Protein AF-M7N6U9-F1 (afdb_monomer_lite)

InterPro domains:
  IPR036249 Thioredoxin-like superfamily [SSF52833] (1-100)

Structure (mmCIF, N/CA/C/O backbone):
data_AF-M7N6U9-F1
#
_entry.id   AF-M7N6U9-F1
#
loop_
_atom_site.group_PDB
_atom_site.id
_atom_site.type_symbol
_atom_site.label_atom_id
_atom_site.label_alt_id
_atom_site.label_comp_id
_atom_site.label_asym_id
_atom_site.label_entity_id
_atom_site.label_seq_id
_atom_site.pdbx_PDB_ins_code
_atom_site.Cartn_x
_atom_site.Cartn_y
_atom_site.Cartn_z
_atom_site.occupancy
_atom_site.B_iso_or_equiv
_atom_site.auth_seq_id
_atom_site.auth_comp_id
_atom_site.auth_asym_id
_atom_site.auth_atom_id
_atom_site.pdbx_PDB_model_num
ATOM 1 N N . MET A 1 1 ? 5.966 9.665 1.358 1.00 82.88 1 MET A N 1
ATOM 2 C CA . MET A 1 1 ? 4.493 9.389 1.359 1.00 82.88 1 MET A CA 1
ATOM 3 C C . MET A 1 1 ? 3.772 9.881 2.640 1.00 82.88 1 MET A C 1
ATOM 5 O O . MET A 1 1 ? 3.538 9.085 3.547 1.00 82.88 1 MET A O 1
ATOM 9 N N . PRO A 1 2 ? 3.390 11.168 2.763 1.00 90.75 2 PRO A N 1
ATOM 10 C CA . PRO A 1 2 ? 2.884 11.725 4.032 1.00 90.75 2 PRO A CA 1
ATOM 11 C C . PRO A 1 2 ? 1.493 11.239 4.479 1.00 90.75 2 PRO A C 1
ATOM 13 O O . PRO A 1 2 ? 1.304 10.948 5.657 1.00 90.75 2 PRO A O 1
ATOM 16 N N . ALA A 1 3 ? 0.516 11.152 3.569 1.00 94.75 3 ALA A N 1
ATOM 17 C CA . ALA A 1 3 ? -0.857 10.774 3.926 1.00 94.75 3 ALA A CA 1
ATOM 18 C C . ALA A 1 3 ? -0.951 9.324 4.427 1.00 94.75 3 ALA A C 1
ATOM 20 O O . ALA A 1 3 ? -1.626 9.056 5.416 1.00 94.75 3 ALA A O 1
ATOM 21 N N . SER A 1 4 ? -0.211 8.409 3.793 1.00 93.69 4 SER A N 1
ATOM 22 C CA . SER A 1 4 ? -0.159 7.002 4.206 1.00 93.69 4 SER A CA 1
ATOM 23 C C . SER A 1 4 ? 0.463 6.826 5.593 1.00 93.69 4 SER A C 1
ATOM 25 O O . SER A 1 4 ? -0.088 6.113 6.423 1.00 93.69 4 SER A O 1
ATOM 27 N N . LYS A 1 5 ? 1.558 7.547 5.886 1.00 92.38 5 LYS A N 1
ATOM 28 C CA . LYS A 1 5 ? 2.180 7.551 7.222 1.00 92.38 5 LYS A CA 1
ATOM 29 C C . LYS A 1 5 ? 1.210 8.047 8.297 1.00 92.38 5 LYS A C 1
ATOM 31 O O . LYS A 1 5 ? 1.113 7.436 9.354 1.00 92.38 5 LYS A O 1
ATOM 36 N N . ARG A 1 6 ? 0.450 9.111 8.010 1.00 95.00 6 ARG A N 1
ATOM 37 C CA . ARG A 1 6 ? -0.590 9.618 8.922 1.00 95.00 6 ARG A CA 1
ATOM 38 C C . ARG A 1 6 ? -1.694 8.591 9.169 1.00 95.00 6 ARG A C 1
ATOM 40 O O . ARG A 1 6 ? -2.091 8.406 10.311 1.00 95.00 6 ARG A O 1
ATOM 47 N N . LEU A 1 7 ? -2.164 7.913 8.121 1.00 96.12 7 LEU A N 1
ATOM 48 C CA . LEU A 1 7 ?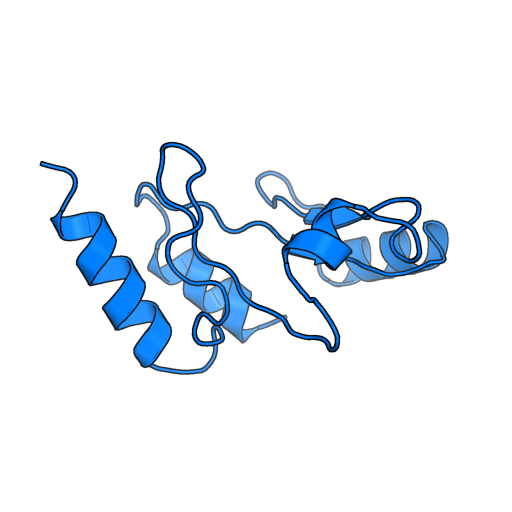 -3.184 6.872 8.259 1.00 96.12 7 LEU A CA 1
ATOM 49 C C . LEU A 1 7 ? -2.671 5.684 9.089 1.00 96.12 7 LEU A C 1
ATOM 51 O O . LEU A 1 7 ? -3.368 5.223 9.983 1.00 96.12 7 LEU A O 1
ATOM 55 N N . GLN A 1 8 ? -1.435 5.240 8.854 1.00 94.75 8 GLN A N 1
ATOM 56 C CA . GLN A 1 8 ? -0.808 4.180 9.647 1.00 94.75 8 GLN A CA 1
ATOM 57 C C . GLN A 1 8 ? -0.697 4.556 11.131 1.00 94.75 8 GLN A C 1
ATOM 59 O O . GLN A 1 8 ? -0.980 3.733 11.993 1.00 94.75 8 GLN A O 1
ATOM 64 N N . GLN A 1 9 ? -0.319 5.801 11.432 1.00 94.00 9 GLN A N 1
ATOM 65 C CA . GLN A 1 9 ? -0.253 6.303 12.807 1.00 94.00 9 GLN A CA 1
ATOM 66 C C . GLN A 1 9 ? -1.635 6.361 13.471 1.00 94.00 9 GLN A C 1
ATOM 68 O O . GLN A 1 9 ? -1.770 5.958 14.621 1.00 94.00 9 GLN A O 1
ATOM 73 N N . GLU A 1 10 ? -2.660 6.823 12.747 1.00 96.06 10 GLU A N 1
ATOM 74 C CA . GLU A 1 10 ? -4.048 6.906 13.235 1.00 96.06 10 GLU A CA 1
ATOM 75 C C . GLU A 1 10 ? -4.613 5.532 13.629 1.00 96.06 10 GLU A C 1
ATOM 77 O O . GLU A 1 10 ? -5.381 5.428 14.583 1.00 96.06 10 GLU A O 1
ATOM 82 N N . PHE A 1 11 ? -4.204 4.477 12.923 1.00 95.75 11 PHE A N 1
ATOM 83 C CA . PHE A 1 11 ? -4.623 3.100 13.184 1.00 95.75 11 PHE A CA 1
ATOM 84 C C . PHE A 1 11 ? -3.566 2.262 13.925 1.00 95.75 11 PHE A C 1
ATOM 86 O O . PHE A 1 11 ? -3.679 1.039 14.001 1.00 95.75 11 PHE A O 1
ATOM 93 N N . SER A 1 12 ? -2.546 2.901 14.501 1.00 94.12 12 SER A N 1
ATOM 94 C CA . SER A 1 12 ? -1.526 2.207 15.287 1.00 94.12 12 SER A CA 1
ATOM 95 C C . SER A 1 12 ? -2.155 1.488 16.485 1.00 94.12 12 SER A C 1
ATOM 97 O O . SER A 1 12 ? -2.977 2.059 17.200 1.00 94.12 12 SER A O 1
ATOM 99 N N . GLY A 1 13 ? -1.772 0.228 16.703 1.00 93.44 13 GLY A N 1
ATOM 100 C CA . GLY A 1 13 ? -2.314 -0.621 17.770 1.00 93.44 13 GLY A CA 1
ATOM 101 C C . GLY A 1 13 ? -3.668 -1.269 17.462 1.00 93.44 13 GLY A C 1
ATOM 102 O O . GLY A 1 13 ? -4.138 -2.073 18.260 1.00 93.44 13 GLY A O 1
ATOM 103 N N . GLN A 1 14 ? -4.284 -0.965 16.317 1.00 95.31 14 GLN A N 1
ATOM 104 C CA . GLN A 1 14 ? -5.462 -1.683 15.824 1.00 95.31 14 GLN A CA 1
ATOM 105 C C . GLN A 1 14 ? -5.020 -2.879 14.960 1.00 95.31 14 GLN A C 1
ATOM 107 O O . GLN A 1 14 ? -3.914 -2.847 14.410 1.00 95.31 14 GLN A O 1
ATOM 112 N N . PRO A 1 15 ? -5.846 -3.934 14.808 1.00 94.62 15 PRO A N 1
ATOM 113 C CA . PRO A 1 15 ? -5.503 -5.123 14.023 1.00 94.62 15 PRO A CA 1
ATOM 114 C C . PRO A 1 15 ? -5.604 -4.856 12.508 1.00 94.62 15 PRO A C 1
ATOM 116 O O . PRO A 1 15 ? -6.356 -5.496 11.782 1.00 94.62 15 PRO A O 1
ATOM 119 N N . VAL A 1 16 ? -4.837 -3.883 12.016 1.00 95.12 16 VAL A N 1
ATOM 120 C CA . VAL A 1 16 ? -4.730 -3.517 10.602 1.00 95.12 16 VAL A CA 1
ATOM 121 C C . VAL A 1 16 ? -3.264 -3.345 10.221 1.00 95.12 16 VAL A C 1
ATOM 123 O O . VAL A 1 16 ? -2.482 -2.709 10.924 1.00 95.12 16 VAL A O 1
ATOM 126 N N . SER A 1 17 ? -2.887 -3.916 9.080 1.00 95.19 17 SER A N 1
ATOM 127 C CA . SER A 1 17 ? -1.541 -3.804 8.516 1.00 95.19 17 SER A CA 1
ATOM 128 C C . SER A 1 17 ? -1.564 -3.004 7.220 1.00 95.19 17 SER A C 1
ATOM 130 O O . SER A 1 17 ? -2.466 -3.153 6.400 1.00 95.19 17 SER A O 1
ATOM 132 N N . PHE A 1 18 ? -0.541 -2.177 7.016 1.00 96.25 18 PHE A N 1
ATOM 133 C CA . PHE A 1 18 ? -0.362 -1.393 5.796 1.00 96.25 18 PHE A CA 1
ATOM 134 C C . PHE A 1 18 ? 0.802 -1.970 4.999 1.00 96.25 18 PHE A C 1
ATOM 136 O O . PHE A 1 18 ? 1.949 -1.874 5.434 1.00 96.25 18 PHE A O 1
ATOM 143 N N . LEU A 1 19 ? 0.499 -2.560 3.842 1.00 95.56 19 LEU A N 1
ATOM 144 C CA . LEU A 1 19 ? 1.482 -3.134 2.929 1.00 95.56 19 LEU A CA 1
ATOM 145 C C . LEU A 1 19 ? 1.657 -2.240 1.699 1.00 95.56 19 LEU A C 1
ATOM 147 O O . LEU A 1 19 ? 0.686 -1.795 1.090 1.00 95.56 19 LEU A O 1
ATOM 151 N N . TYR A 1 20 ? 2.909 -2.015 1.315 1.00 95.94 20 TYR A N 1
ATOM 152 C CA . TYR A 1 20 ? 3.299 -1.260 0.134 1.00 95.94 20 TYR A CA 1
ATOM 153 C C . TYR A 1 20 ? 3.962 -2.198 -0.865 1.00 95.94 20 TYR A C 1
ATOM 155 O O . TYR A 1 20 ? 4.913 -2.903 -0.528 1.00 95.94 20 TYR A O 1
ATOM 163 N N . LEU A 1 21 ? 3.474 -2.192 -2.101 1.00 95.56 21 LEU A N 1
ATOM 164 C CA . LEU A 1 21 ? 4.012 -3.012 -3.176 1.00 95.56 21 LEU A CA 1
ATOM 165 C C . LEU A 1 21 ? 4.437 -2.104 -4.328 1.00 95.56 21 LEU A C 1
ATOM 167 O O . LEU A 1 21 ? 3.595 -1.499 -4.991 1.00 95.56 21 LEU A O 1
ATOM 171 N N . SER A 1 22 ? 5.745 -1.977 -4.538 1.00 95.44 22 SER A N 1
ATOM 172 C CA . SER A 1 22 ? 6.282 -1.259 -5.690 1.00 95.44 22 SER A CA 1
ATOM 173 C C . SER A 1 22 ? 6.239 -2.134 -6.941 1.00 95.44 22 SER A C 1
ATOM 175 O O . SER A 1 22 ? 6.502 -3.337 -6.882 1.00 95.44 22 SER A O 1
ATOM 177 N N . LEU A 1 23 ? 5.936 -1.493 -8.071 1.00 95.06 23 LEU A N 1
ATOM 178 C CA . LEU A 1 23 ? 5.993 -2.066 -9.415 1.00 95.06 23 LEU A CA 1
ATOM 179 C C . LEU A 1 23 ? 7.210 -1.555 -10.209 1.00 95.06 23 LEU A C 1
ATOM 181 O O . LEU A 1 23 ? 7.243 -1.694 -11.430 1.00 95.06 23 LEU A O 1
ATOM 185 N N . ASP A 1 24 ? 8.180 -0.926 -9.534 1.00 94.50 24 ASP A N 1
ATOM 186 C CA . ASP A 1 24 ? 9.428 -0.470 -10.146 1.00 94.50 24 ASP A CA 1
ATOM 187 C C . ASP A 1 24 ? 10.169 -1.639 -10.816 1.00 94.50 24 ASP A C 1
ATOM 189 O O . ASP A 1 24 ? 10.235 -2.752 -10.301 1.00 94.50 24 ASP A O 1
ATOM 193 N N . GLU A 1 25 ? 10.791 -1.384 -11.963 1.00 92.44 25 GLU A N 1
ATOM 194 C CA . GLU A 1 25 ? 11.554 -2.418 -12.681 1.00 92.44 25 GLU A CA 1
ATOM 195 C C . GLU A 1 25 ? 12.998 -2.515 -12.203 1.00 92.44 25 GLU A C 1
ATOM 197 O O . GLU A 1 25 ? 13.636 -3.563 -12.298 1.00 92.44 25 GLU A O 1
ATOM 202 N N . ASN A 1 26 ? 13.531 -1.407 -11.691 1.00 95.00 26 ASN A N 1
ATOM 203 C CA . ASN A 1 26 ? 14.912 -1.319 -11.259 1.00 95.00 26 ASN A CA 1
ATOM 204 C C . ASN A 1 26 ? 14.996 -1.418 -9.735 1.00 95.00 26 ASN A C 1
ATOM 206 O O . ASN A 1 26 ? 14.753 -0.444 -9.019 1.00 95.00 26 ASN A O 1
ATOM 210 N N . ALA A 1 27 ? 15.399 -2.593 -9.255 1.00 94.94 27 ALA A N 1
ATOM 211 C CA . ALA A 1 27 ? 15.497 -2.881 -7.830 1.00 94.94 27 ALA A CA 1
ATOM 212 C C . ALA A 1 27 ? 16.438 -1.930 -7.075 1.00 94.94 27 ALA A C 1
ATOM 214 O O . ALA A 1 27 ? 16.123 -1.519 -5.962 1.00 94.94 27 ALA A O 1
ATOM 215 N N . GLU A 1 28 ? 17.557 -1.521 -7.676 1.00 96.00 28 GLU A N 1
ATOM 216 C CA . GLU A 1 28 ? 18.525 -0.624 -7.032 1.00 96.00 28 GLU A CA 1
ATOM 217 C C . GLU A 1 28 ? 18.028 0.822 -6.934 1.00 96.00 28 GLU A C 1
ATOM 219 O O . GLU A 1 28 ? 18.332 1.529 -5.968 1.00 96.00 28 GLU A O 1
ATOM 224 N N . GLN A 1 29 ? 17.265 1.288 -7.925 1.00 96.25 29 GLN A N 1
ATOM 225 C CA . GLN A 1 29 ? 16.610 2.596 -7.861 1.00 96.25 29 GLN A CA 1
ATOM 226 C C . GLN A 1 29 ? 15.490 2.586 -6.821 1.00 96.25 29 GLN A C 1
ATOM 228 O O . GLN A 1 29 ? 15.455 3.471 -5.963 1.00 96.25 29 GLN A O 1
ATOM 233 N N . TRP A 1 30 ? 14.649 1.546 -6.832 1.00 96.38 30 TRP A N 1
ATOM 234 C CA . TRP A 1 30 ? 13.619 1.347 -5.815 1.00 96.38 30 TRP A CA 1
ATOM 235 C C . TRP A 1 30 ? 14.222 1.314 -4.411 1.00 96.38 30 TRP A C 1
ATOM 237 O O . TRP A 1 30 ? 13.777 2.053 -3.539 1.00 96.38 30 TRP A O 1
ATOM 247 N N . ARG A 1 31 ? 15.284 0.530 -4.191 1.00 95.44 31 ARG A N 1
ATOM 248 C CA . ARG A 1 31 ? 15.927 0.389 -2.879 1.00 95.44 31 ARG A CA 1
ATOM 249 C C . ARG A 1 31 ? 16.436 1.725 -2.345 1.00 95.44 31 ARG A C 1
ATOM 251 O O . ARG A 1 31 ? 16.210 2.051 -1.181 1.00 95.44 31 ARG A O 1
ATOM 258 N N . ARG A 1 32 ? 17.087 2.526 -3.194 1.00 96.38 32 ARG A N 1
ATOM 259 C CA . ARG A 1 32 ? 17.569 3.869 -2.830 1.00 96.38 32 ARG A CA 1
ATOM 260 C C . ARG A 1 32 ? 16.421 4.821 -2.496 1.00 96.38 32 ARG A C 1
ATOM 262 O O . ARG A 1 32 ? 16.498 5.531 -1.494 1.00 96.38 32 ARG A O 1
ATOM 269 N N . ALA A 1 33 ? 15.355 4.819 -3.295 1.00 94.75 33 ALA A N 1
ATOM 270 C CA . ALA A 1 33 ? 14.168 5.629 -3.031 1.00 94.75 33 ALA A CA 1
ATOM 271 C C . ALA A 1 33 ? 13.457 5.193 -1.738 1.00 94.75 33 ALA A C 1
ATOM 273 O O . ALA A 1 33 ? 13.122 6.032 -0.904 1.00 94.75 33 ALA A O 1
ATOM 274 N N . ALA A 1 34 ? 13.304 3.885 -1.525 1.00 94.12 34 ALA A N 1
ATOM 275 C CA . ALA A 1 34 ? 12.695 3.303 -0.337 1.00 94.12 34 ALA A CA 1
ATOM 276 C C . ALA A 1 34 ? 13.472 3.666 0.936 1.00 94.12 34 ALA A C 1
ATOM 278 O O . ALA A 1 34 ? 12.861 4.065 1.925 1.00 94.12 34 ALA A O 1
ATOM 279 N N . LEU A 1 35 ? 14.809 3.607 0.907 1.00 94.06 35 LEU A N 1
ATOM 280 C CA . LEU A 1 35 ? 15.654 4.073 2.012 1.00 94.06 35 LEU A CA 1
ATOM 281 C C . LEU A 1 35 ? 15.437 5.563 2.302 1.00 94.06 35 LEU A C 1
ATOM 283 O O . LEU A 1 35 ? 15.191 5.932 3.448 1.00 94.06 35 LEU A O 1
ATOM 287 N N . LYS A 1 36 ? 15.458 6.413 1.267 1.00 93.12 36 LYS A N 1
ATOM 288 C CA . LYS A 1 36 ? 15.250 7.864 1.407 1.00 93.12 36 LYS A CA 1
ATOM 289 C C . LYS A 1 36 ? 13.875 8.210 1.990 1.00 93.12 36 LYS A C 1
ATOM 291 O O . LYS A 1 36 ? 13.758 9.139 2.782 1.00 93.12 36 LYS A O 1
ATOM 296 N N . GLU A 1 37 ? 12.842 7.459 1.621 1.00 89.88 37 GLU A N 1
ATOM 297 C CA . GLU A 1 37 ? 11.470 7.655 2.105 1.00 89.88 37 GLU A CA 1
ATOM 298 C C . GLU A 1 37 ? 11.204 6.999 3.475 1.00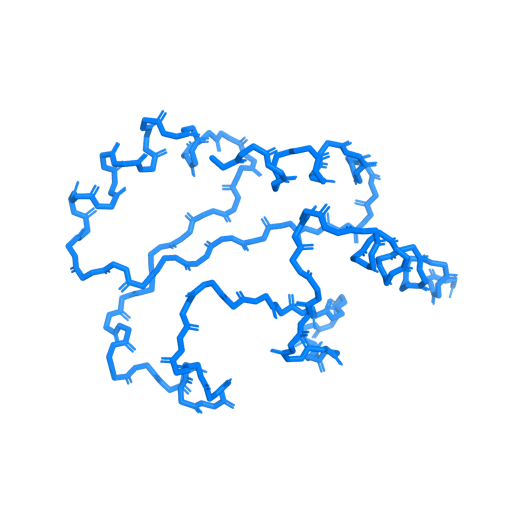 89.88 37 GLU A C 1
ATOM 300 O O . GLU A 1 37 ? 10.116 7.173 4.041 1.00 89.88 37 GLU A O 1
ATOM 305 N N . GLY A 1 38 ? 12.173 6.263 4.032 1.00 90.88 38 GLY A N 1
ATOM 306 C CA . GLY A 1 38 ? 12.026 5.514 5.284 1.00 90.88 38 GLY A CA 1
ATOM 307 C C . GLY A 1 38 ? 11.146 4.265 5.158 1.00 90.88 38 GLY A C 1
ATOM 308 O O . GLY A 1 38 ? 10.613 3.786 6.151 1.00 90.88 38 GLY A O 1
ATOM 309 N N . MET A 1 39 ? 10.979 3.735 3.946 1.00 91.50 39 MET A N 1
ATOM 310 C CA . MET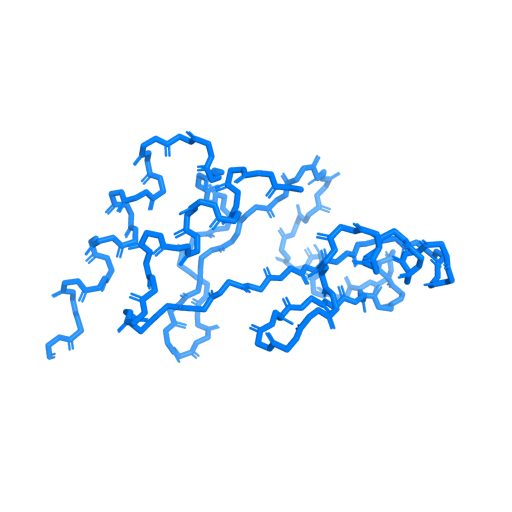 A 1 39 ? 10.168 2.548 3.641 1.00 91.50 39 MET A CA 1
ATOM 311 C C . MET A 1 39 ? 10.904 1.226 3.913 1.00 91.50 39 MET A C 1
ATOM 313 O O . MET A 1 39 ? 10.389 0.156 3.618 1.00 91.50 39 MET A O 1
ATOM 317 N N . GLN A 1 40 ? 12.131 1.291 4.427 1.00 89.69 40 GLN A N 1
ATOM 318 C CA . GLN A 1 40 ? 12.923 0.139 4.876 1.00 89.69 40 GLN A CA 1
ATOM 319 C C . GLN A 1 40 ? 13.161 0.174 6.394 1.00 89.69 40 GLN A C 1
ATOM 321 O O . GLN A 1 40 ? 14.022 -0.539 6.900 1.00 89.69 40 GLN A O 1
ATOM 326 N N . ALA A 1 41 ? 12.442 1.041 7.115 1.00 88.62 41 ALA A N 1
ATOM 327 C CA . ALA A 1 41 ? 12.475 1.064 8.569 1.00 88.62 41 ALA A CA 1
ATOM 328 C C . ALA A 1 41 ? 11.815 -0.197 9.150 1.00 88.62 41 ALA A C 1
ATOM 330 O O . ALA A 1 41 ? 10.938 -0.801 8.529 1.00 88.62 41 ALA A O 1
ATOM 331 N N . GLU A 1 42 ? 12.228 -0.569 10.360 1.00 88.00 42 GLU A N 1
ATOM 332 C CA . GLU A 1 42 ? 11.643 -1.688 11.094 1.00 88.00 42 GLU A CA 1
ATOM 333 C C . GLU A 1 42 ? 10.120 -1.518 11.241 1.00 88.00 42 GLU A C 1
ATOM 335 O O . GLU A 1 42 ? 9.621 -0.421 11.496 1.00 88.00 42 GLU A O 1
ATOM 340 N N . GLY A 1 43 ? 9.372 -2.602 11.019 1.00 87.00 43 GLY A N 1
ATOM 341 C CA . GLY A 1 43 ? 7.906 -2.607 11.068 1.00 87.00 43 GLY A CA 1
ATOM 342 C C . GLY A 1 43 ? 7.196 -2.055 9.822 1.00 87.00 43 GLY A C 1
ATOM 343 O O . GLY A 1 43 ? 5.970 -2.130 9.745 1.00 87.00 43 GLY A O 1
ATOM 344 N N . VAL A 1 44 ? 7.919 -1.536 8.821 1.00 91.62 44 VAL A N 1
ATOM 345 C CA . VAL A 1 44 ? 7.318 -1.116 7.544 1.00 91.62 44 VAL A CA 1
ATOM 346 C C . VAL A 1 44 ? 7.267 -2.289 6.565 1.00 91.62 44 VAL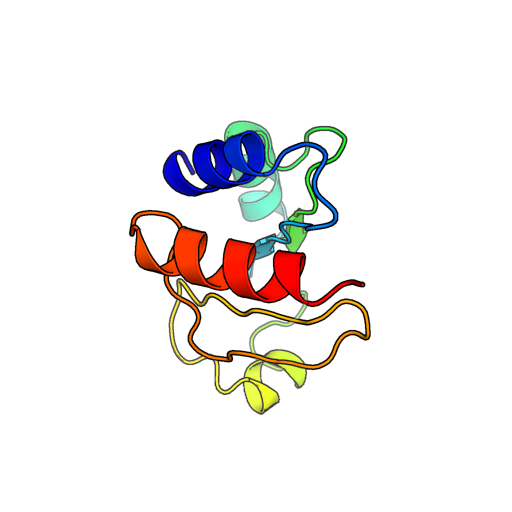 A C 1
ATOM 348 O O . VAL A 1 44 ? 8.292 -2.825 6.152 1.00 91.62 44 VAL A O 1
ATOM 351 N N . LEU A 1 45 ? 6.060 -2.655 6.133 1.00 94.62 45 LEU A N 1
ATOM 352 C CA . LEU A 1 45 ? 5.833 -3.713 5.148 1.00 94.62 45 LEU A CA 1
ATOM 353 C C . LEU A 1 45 ? 5.910 -3.145 3.725 1.00 94.62 45 LEU A C 1
ATOM 355 O O . LEU A 1 45 ? 4.891 -2.796 3.136 1.00 94.62 45 LEU A O 1
ATOM 359 N N . SER A 1 46 ? 7.117 -3.017 3.173 1.00 95.81 46 SER A N 1
ATOM 360 C CA . SER A 1 46 ? 7.339 -2.495 1.818 1.00 95.81 46 SER A CA 1
ATOM 361 C C . SER A 1 46 ? 8.146 -3.463 0.966 1.00 95.81 46 SER A C 1
ATOM 363 O O . SER A 1 46 ? 9.296 -3.769 1.279 1.00 95.81 46 SER A O 1
ATOM 365 N N . PHE A 1 47 ? 7.573 -3.875 -0.161 1.00 95.38 47 PHE A N 1
ATOM 366 C CA . PHE A 1 47 ? 8.126 -4.903 -1.035 1.00 95.38 47 PHE A CA 1
ATOM 367 C C . PHE A 1 47 ? 8.214 -4.425 -2.482 1.00 95.38 47 PHE A C 1
ATOM 369 O O . PHE A 1 47 ? 7.424 -3.593 -2.930 1.00 95.38 47 PHE A O 1
ATOM 376 N N . LEU A 1 48 ? 9.168 -4.984 -3.220 1.00 95.69 48 LEU A N 1
ATOM 377 C CA . LEU A 1 48 ? 9.258 -4.856 -4.668 1.00 95.69 48 LEU A CA 1
ATOM 378 C C . LEU A 1 48 ? 8.632 -6.089 -5.313 1.00 95.69 48 LEU A C 1
ATOM 380 O O . LEU A 1 48 ? 9.067 -7.210 -5.042 1.00 95.69 48 LEU A O 1
ATOM 384 N N . LEU A 1 49 ? 7.642 -5.897 -6.182 1.00 95.06 49 LEU A N 1
ATOM 385 C CA . LEU A 1 49 ? 7.088 -6.994 -6.960 1.00 95.06 49 LEU A CA 1
ATOM 386 C C . LEU A 1 49 ? 8.022 -7.322 -8.125 1.00 95.06 49 LEU A C 1
ATOM 388 O O . LEU A 1 49 ? 8.073 -6.614 -9.131 1.00 95.06 49 LEU A O 1
ATOM 392 N N . LEU A 1 50 ? 8.750 -8.428 -8.000 1.00 92.12 50 LEU A N 1
ATOM 393 C CA . LEU A 1 50 ? 9.602 -8.908 -9.080 1.00 92.12 50 LEU A CA 1
ATOM 394 C C . LEU A 1 50 ? 8.753 -9.333 -10.281 1.00 92.12 50 LEU A C 1
ATOM 396 O O . LEU A 1 50 ? 7.694 -9.938 -10.125 1.00 92.12 50 LEU A O 1
ATOM 400 N N . GLN A 1 51 ? 9.247 -9.032 -11.485 1.00 89.19 51 GLN A N 1
ATOM 401 C CA . GLN A 1 51 ? 8.582 -9.376 -12.748 1.00 89.19 51 GLN A CA 1
ATOM 402 C C . GLN A 1 51 ? 7.141 -8.833 -12.835 1.00 89.19 51 GLN A C 1
ATOM 404 O O . GLN A 1 51 ? 6.254 -9.489 -13.378 1.00 89.19 51 GLN A O 1
ATOM 409 N N . ALA A 1 52 ? 6.902 -7.617 -12.324 1.00 88.81 52 ALA A N 1
ATOM 410 C CA . ALA A 1 52 ? 5.579 -6.989 -12.280 1.00 88.81 52 ALA A CA 1
ATOM 411 C C . ALA A 1 52 ? 4.815 -7.065 -13.620 1.00 88.81 52 ALA A C 1
ATOM 413 O O . ALA A 1 52 ? 3.636 -7.405 -13.630 1.00 88.81 52 ALA A O 1
ATOM 414 N N . ARG A 1 53 ? 5.489 -6.853 -14.762 1.00 84.88 53 ARG A N 1
ATOM 415 C CA . ARG A 1 53 ? 4.869 -6.914 -16.104 1.00 84.88 53 ARG A CA 1
ATOM 416 C C . ARG A 1 53 ? 4.195 -8.251 -16.433 1.00 84.88 53 ARG A C 1
ATOM 418 O O . ARG A 1 53 ? 3.185 -8.259 -17.128 1.00 84.88 53 ARG A O 1
ATOM 425 N N . SER A 1 54 ? 4.749 -9.366 -15.965 1.00 88.81 54 SER A N 1
ATOM 426 C CA . SER A 1 54 ? 4.220 -10.718 -16.194 1.00 88.81 54 SER A CA 1
ATOM 427 C C . SER A 1 54 ? 3.539 -11.299 -14.956 1.00 88.81 54 SER A C 1
ATOM 429 O O . SER A 1 54 ? 3.250 -12.493 -14.912 1.00 88.81 54 SER A O 1
ATOM 431 N N . SER A 1 55 ? 3.285 -10.476 -13.938 1.00 91.62 55 SER A N 1
ATOM 432 C CA . SER A 1 55 ? 2.710 -10.927 -12.680 1.00 91.62 55 SER A CA 1
ATOM 433 C C . SER A 1 55 ? 1.257 -11.371 -12.855 1.00 91.62 55 SER A C 1
ATOM 435 O O . SER A 1 55 ? 0.386 -10.570 -13.200 1.00 91.62 55 SER A O 1
ATOM 437 N N . SER A 1 56 ? 0.980 -12.636 -12.535 1.00 92.00 56 SER A N 1
ATOM 438 C CA . SER A 1 56 ? -0.385 -13.170 -12.468 1.00 92.00 56 SER A CA 1
ATOM 439 C C . SER A 1 56 ? -1.235 -12.450 -11.419 1.00 92.00 56 SER A C 1
ATOM 441 O O . SER A 1 56 ? -2.429 -12.260 -11.632 1.00 92.00 56 SER A O 1
ATOM 443 N N . LEU A 1 57 ? -0.619 -11.978 -10.327 1.00 89.69 57 LEU A N 1
ATOM 444 C CA . LEU A 1 57 ? -1.288 -11.183 -9.298 1.00 89.69 57 LEU A CA 1
ATOM 445 C C . LEU A 1 57 ? -1.848 -9.879 -9.879 1.00 89.69 57 LEU A C 1
ATOM 447 O O . LEU A 1 57 ? -3.017 -9.571 -9.672 1.00 89.69 57 LEU A O 1
ATOM 451 N N . LEU A 1 58 ? -1.038 -9.119 -10.626 1.00 92.69 58 LEU A N 1
ATOM 452 C CA . LEU A 1 58 ? -1.501 -7.853 -11.210 1.00 92.69 58 LEU A CA 1
ATOM 453 C C . LEU A 1 58 ? -2.558 -8.058 -12.294 1.00 92.69 58 LEU A C 1
ATOM 455 O O . LEU A 1 58 ? -3.454 -7.225 -12.419 1.00 92.69 58 LEU A O 1
ATOM 459 N N . GLN A 1 59 ? -2.460 -9.153 -13.052 1.00 91.81 59 GLN A N 1
ATOM 460 C CA . GLN A 1 59 ? -3.463 -9.526 -14.050 1.00 91.81 59 GLN A CA 1
ATOM 461 C C . GLN A 1 59 ? -4.801 -9.863 -13.387 1.00 91.81 59 GLN A C 1
ATOM 463 O O . GLN A 1 59 ? -5.822 -9.313 -13.786 1.00 91.81 59 GLN A O 1
ATOM 468 N N . ALA A 1 60 ? -4.792 -10.695 -12.340 1.00 91.81 60 ALA A N 1
ATOM 469 C CA . ALA A 1 60 ? -5.995 -11.064 -11.592 1.00 91.81 60 ALA A CA 1
ATOM 470 C C . ALA A 1 60 ? -6.653 -9.864 -10.889 1.00 91.81 60 ALA A C 1
ATOM 472 O O . ALA A 1 60 ? -7.870 -9.822 -10.751 1.00 91.81 60 ALA A O 1
ATOM 473 N N . LEU A 1 61 ? -5.853 -8.882 -10.464 1.00 92.31 61 LEU A N 1
ATOM 474 C CA . LEU A 1 61 ? -6.323 -7.639 -9.844 1.00 92.31 61 LEU A CA 1
ATOM 475 C C . LEU A 1 61 ? -6.645 -6.525 -10.858 1.00 92.31 61 LEU A C 1
ATOM 477 O O . LEU A 1 61 ? -6.974 -5.410 -10.453 1.00 92.31 61 LEU A O 1
ATOM 481 N N . GLU A 1 62 ? -6.488 -6.791 -12.159 1.00 91.62 62 GLU A N 1
ATOM 482 C CA . GLU A 1 62 ? -6.662 -5.829 -13.253 1.00 91.62 62 GLU A CA 1
ATOM 483 C C . GLU A 1 62 ? -5.982 -4.465 -13.006 1.00 91.62 62 GLU A C 1
ATOM 485 O O . GLU A 1 62 ? -6.527 -3.386 -13.277 1.00 91.62 62 GLU A O 1
ATOM 490 N N . VAL A 1 63 ? -4.757 -4.481 -12.472 1.00 90.19 63 VAL A N 1
ATOM 491 C CA . VAL A 1 63 ? -4.028 -3.247 -12.151 1.00 90.19 63 VAL A CA 1
ATOM 492 C C . VAL A 1 63 ? -3.488 -2.609 -13.431 1.00 90.19 63 VAL A C 1
ATOM 494 O O . VAL A 1 63 ? -2.430 -2.978 -13.931 1.00 90.19 63 VAL A O 1
ATOM 497 N N . ARG A 1 64 ? -4.219 -1.619 -13.958 1.00 86.94 64 ARG A N 1
ATOM 498 C CA . ARG A 1 64 ? -3.843 -0.865 -15.173 1.00 86.94 64 ARG A CA 1
ATOM 499 C C . ARG A 1 64 ? -3.101 0.445 -14.896 1.00 86.94 64 ARG A C 1
ATOM 501 O O . ARG A 1 64 ? -2.447 0.975 -15.787 1.00 86.94 64 ARG A O 1
ATOM 508 N N . SER A 1 65 ? -3.216 0.985 -13.684 1.00 90.12 65 SER A N 1
ATOM 509 C CA . SER A 1 65 ? -2.624 2.269 -13.299 1.00 90.12 65 SER A CA 1
ATOM 510 C C . SER A 1 65 ? -2.311 2.319 -11.806 1.00 90.12 65 SER A C 1
ATOM 512 O O . SER A 1 65 ? -2.972 1.656 -11.004 1.00 90.12 65 SER A O 1
ATOM 514 N N . ILE A 1 66 ? -1.339 3.154 -11.441 1.00 91.62 66 ILE A N 1
ATOM 515 C CA . ILE A 1 66 ? -0.964 3.454 -10.054 1.00 91.62 66 ILE A CA 1
ATOM 516 C C . ILE A 1 66 ? -1.277 4.923 -9.707 1.00 91.62 66 ILE A C 1
ATOM 518 O O . ILE A 1 66 ? -1.258 5.762 -10.610 1.00 91.62 66 ILE A O 1
ATOM 522 N N . PRO A 1 67 ? -1.536 5.253 -8.425 1.00 94.19 67 PRO A N 1
ATOM 523 C CA . PRO A 1 67 ? -1.637 4.336 -7.285 1.00 94.19 67 PRO A CA 1
ATOM 524 C C . PRO A 1 67 ? -2.919 3.485 -7.314 1.00 94.19 67 PRO A C 1
ATOM 526 O O . PRO A 1 67 ? -3.973 3.929 -7.766 1.00 94.19 67 PRO A O 1
ATOM 529 N N . ARG A 1 68 ? -2.823 2.254 -6.800 1.00 95.62 68 ARG A N 1
ATOM 530 C CA . ARG A 1 68 ? -3.948 1.331 -6.589 1.00 95.62 68 ARG A CA 1
ATOM 531 C C . ARG A 1 68 ? -3.979 0.937 -5.116 1.00 95.62 68 ARG A C 1
ATOM 533 O O . ARG A 1 68 ? -2.953 0.537 -4.575 1.00 95.62 68 ARG A O 1
ATOM 540 N N . TYR A 1 69 ? -5.149 1.037 -4.495 1.00 96.69 69 TYR A N 1
ATOM 541 C CA . TYR A 1 69 ? -5.373 0.630 -3.111 1.00 96.69 69 TYR A CA 1
ATOM 542 C C . TYR A 1 69 ? -6.339 -0.545 -3.080 1.00 96.69 69 TYR A C 1
ATOM 544 O O . TYR A 1 69 ? -7.317 -0.571 -3.827 1.00 96.69 69 TYR A O 1
ATOM 552 N N . LEU A 1 70 ? -6.030 -1.507 -2.221 1.00 96.75 70 LEU A N 1
ATOM 553 C CA . LEU A 1 70 ? -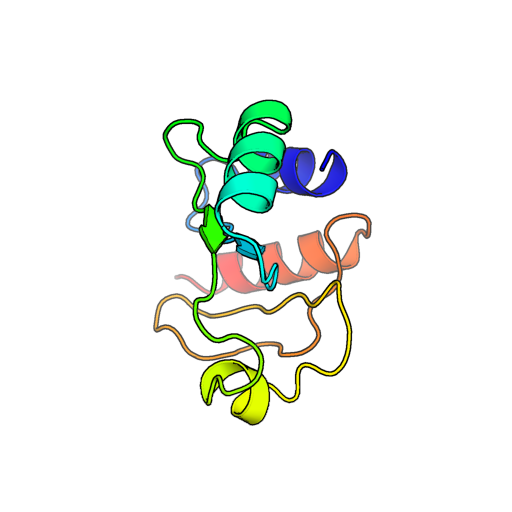6.773 -2.744 -2.040 1.00 96.75 70 LEU A CA 1
ATOM 554 C C . LEU A 1 70 ? -7.035 -2.908 -0.549 1.00 96.75 70 LEU A C 1
ATOM 556 O O . LEU A 1 70 ? -6.176 -2.560 0.264 1.00 96.75 70 LEU A O 1
ATOM 560 N N . LEU A 1 71 ? -8.188 -3.463 -0.203 1.00 97.12 71 LEU A N 1
ATOM 561 C CA . LEU A 1 71 ? -8.499 -3.860 1.162 1.00 97.12 71 LEU A CA 1
ATOM 562 C C . LEU A 1 71 ? -8.739 -5.361 1.205 1.00 97.12 71 LEU A C 1
ATOM 564 O O . LEU A 1 71 ? -9.572 -5.882 0.465 1.00 97.12 71 LEU A O 1
ATOM 568 N N . TYR A 1 72 ? -8.022 -6.028 2.099 1.00 96.44 72 TYR A N 1
ATOM 569 C CA . TYR A 1 72 ? -8.189 -7.442 2.393 1.00 96.44 72 TYR A CA 1
ATOM 570 C C . TYR A 1 72 ? -8.697 -7.607 3.820 1.00 96.44 72 TYR A C 1
ATOM 572 O O . TYR A 1 72 ? -8.404 -6.773 4.679 1.00 96.44 72 TYR A O 1
ATOM 580 N N . ASP A 1 73 ? -9.439 -8.682 4.064 1.00 94.69 73 ASP A N 1
ATOM 581 C CA . ASP A 1 73 ? -9.754 -9.108 5.423 1.00 94.69 73 ASP A CA 1
ATOM 582 C C . ASP A 1 73 ? -8.594 -9.892 6.061 1.00 94.69 73 ASP A C 1
ATOM 584 O O . ASP A 1 73 ? -7.593 -10.226 5.423 1.00 94.69 73 ASP A O 1
ATOM 588 N N . GLU A 1 74 ? -8.752 -10.220 7.339 1.00 91.56 74 GLU A N 1
ATOM 589 C CA . GLU A 1 74 ? -7.810 -11.020 8.135 1.00 91.56 74 GLU A CA 1
ATOM 590 C C . GLU A 1 74 ? -7.538 -12.432 7.583 1.00 91.56 74 GLU A C 1
ATOM 592 O O . GLU A 1 74 ? -6.532 -13.050 7.925 1.00 91.56 74 GLU A O 1
ATOM 597 N N . ARG A 1 75 ? -8.424 -12.951 6.721 1.00 93.19 75 ARG A N 1
ATOM 598 C CA . ARG A 1 75 ? -8.298 -14.264 6.070 1.00 93.19 75 ARG A CA 1
ATOM 599 C C . ARG A 1 75 ? -7.633 -14.157 4.697 1.00 93.19 75 ARG A C 1
ATOM 601 O O . ARG A 1 75 ? -7.508 -15.165 4.004 1.00 93.19 75 ARG A O 1
ATOM 608 N N . GLY A 1 76 ? -7.227 -12.954 4.290 1.00 92.19 76 GLY A N 1
ATOM 609 C CA . GLY A 1 76 ? -6.618 -12.688 2.992 1.00 92.19 76 GLY A CA 1
ATOM 610 C C . GLY A 1 76 ? -7.614 -12.652 1.833 1.00 92.19 76 GLY A C 1
ATOM 611 O O . GLY A 1 76 ? -7.203 -12.773 0.679 1.00 92.19 76 GLY A O 1
ATOM 612 N N . ARG A 1 77 ? -8.917 -12.485 2.094 1.00 94.75 77 ARG A N 1
ATOM 613 C CA . ARG A 1 77 ? -9.928 -12.303 1.041 1.00 94.75 77 ARG A CA 1
ATOM 614 C C . ARG A 1 77 ? -9.991 -10.835 0.637 1.00 94.75 77 ARG A C 1
ATOM 616 O O . ARG A 1 77 ? -10.032 -9.956 1.494 1.00 94.75 77 ARG A O 1
ATOM 623 N N . LEU A 1 78 ? -10.012 -10.571 -0.668 1.00 95.25 78 LEU A N 1
ATOM 624 C CA . LEU A 1 78 ? -10.154 -9.218 -1.205 1.00 95.25 78 LEU A CA 1
ATOM 625 C C . LEU A 1 78 ? -11.573 -8.703 -0.930 1.00 95.25 78 LEU A C 1
ATOM 627 O O . LEU A 1 78 ? -12.539 -9.261 -1.446 1.00 95.25 78 LEU A O 1
ATOM 631 N N . LEU A 1 79 ? -11.686 -7.650 -0.122 1.00 95.19 79 LEU A N 1
ATOM 632 C CA . LEU A 1 79 ? -12.954 -6.991 0.197 1.00 95.19 79 LEU A CA 1
ATOM 633 C C . LEU A 1 79 ? -13.264 -5.854 -0.776 1.00 95.19 79 LEU A C 1
ATOM 635 O O . LEU A 1 79 ? -14.402 -5.704 -1.204 1.00 95.19 79 LEU A O 1
ATOM 639 N N . GLU A 1 80 ? -12.252 -5.053 -1.115 1.00 95.50 80 GLU A N 1
ATOM 640 C CA . GLU A 1 80 ? -12.403 -3.898 -1.999 1.00 95.50 80 GLU A CA 1
ATOM 641 C C . GLU A 1 80 ? -11.178 -3.771 -2.915 1.00 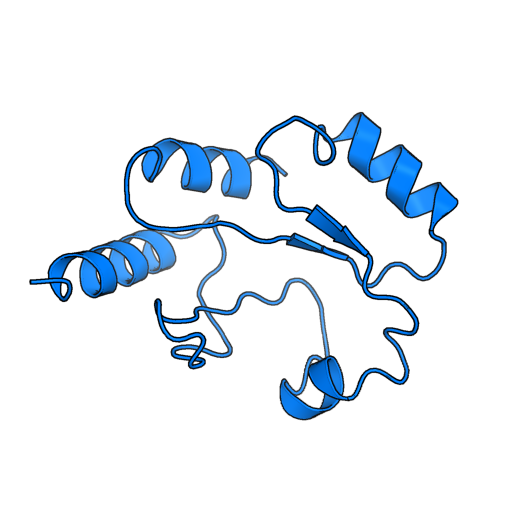95.50 80 GLU A C 1
ATOM 643 O O . GLU A 1 80 ? -10.056 -3.530 -2.458 1.00 95.50 80 GLU A O 1
ATOM 648 N N . ALA A 1 81 ? -11.400 -3.947 -4.220 1.00 94.06 81 ALA A N 1
ATOM 649 C CA . ALA A 1 81 ? -10.376 -3.877 -5.264 1.00 94.06 81 ALA A CA 1
ATOM 650 C C . ALA A 1 81 ? -10.030 -2.430 -5.670 1.00 94.06 81 ALA A C 1
ATOM 652 O O . ALA A 1 81 ? -9.008 -2.178 -6.312 1.00 94.06 81 ALA A O 1
ATOM 653 N N . HIS A 1 82 ? -10.873 -1.466 -5.299 1.00 94.56 82 HIS A N 1
ATOM 654 C CA . HIS A 1 82 ? -10.719 -0.044 -5.582 1.00 94.56 82 HIS A CA 1
ATOM 655 C C . HIS A 1 82 ? -10.886 0.785 -4.308 1.00 94.56 82 HIS A C 1
ATOM 657 O O . HIS A 1 82 ? -11.683 1.722 -4.247 1.00 94.56 82 HIS A O 1
ATOM 663 N N . ALA A 1 83 ? -10.106 0.447 -3.279 1.00 96.69 83 ALA A N 1
ATOM 664 C CA . ALA A 1 83 ? -10.240 1.093 -1.983 1.00 96.69 83 ALA A CA 1
ATOM 665 C C . ALA A 1 83 ? -9.909 2.597 -2.073 1.00 96.69 83 ALA A C 1
ATOM 667 O O . ALA A 1 83 ? -9.075 3.010 -2.890 1.00 96.69 83 ALA A O 1
ATOM 668 N N . PRO A 1 84 ? -10.526 3.445 -1.231 1.00 97.00 84 PRO A N 1
ATOM 669 C CA . PRO A 1 84 ? -10.185 4.857 -1.193 1.00 97.00 84 PRO A CA 1
ATOM 670 C C . PRO A 1 84 ? -8.727 5.073 -0.770 1.00 97.00 84 PRO A C 1
ATOM 672 O O . PRO A 1 84 ? -8.209 4.391 0.114 1.00 97.00 84 PRO A O 1
ATOM 675 N N . GLY A 1 85 ? -8.070 6.063 -1.371 1.00 96.25 85 GLY A N 1
ATOM 676 C CA . GLY A 1 85 ? -6.702 6.428 -1.006 1.00 96.25 85 GLY A CA 1
ATOM 677 C C . GLY A 1 85 ? -6.583 7.039 0.401 1.00 96.25 85 GLY A C 1
ATOM 678 O O . GLY A 1 85 ? -7.575 7.493 0.981 1.00 96.25 85 GLY A O 1
ATOM 679 N N . PRO A 1 86 ? -5.353 7.128 0.944 1.00 96.00 86 PRO A N 1
ATOM 680 C CA . PRO A 1 86 ? -5.090 7.546 2.324 1.00 96.00 86 PRO A CA 1
ATOM 681 C C . PRO A 1 86 ? -5.424 9.019 2.620 1.00 96.00 86 PRO A C 1
ATOM 683 O O . PRO A 1 86 ? -5.516 9.423 3.784 1.00 96.00 86 PRO A O 1
ATOM 686 N N . GLU A 1 87 ? -5.583 9.834 1.577 1.00 94.56 87 GLU A N 1
ATOM 687 C CA . GLU A 1 87 ? -5.837 11.274 1.676 1.00 94.56 87 GLU A CA 1
ATOM 688 C C . GLU A 1 87 ? -7.271 11.598 2.105 1.00 94.56 87 GLU A C 1
ATOM 690 O O . GLU A 1 87 ? -7.491 12.576 2.816 1.00 94.56 87 GLU A O 1
ATOM 695 N N . GLY A 1 88 ? -8.240 10.772 1.703 1.00 92.69 88 GLY A N 1
ATOM 696 C CA . GLY A 1 88 ? -9.658 11.046 1.912 1.00 92.69 88 GLY A CA 1
ATOM 697 C C . GLY A 1 88 ? -10.201 10.558 3.262 1.00 92.69 88 GLY A C 1
ATOM 698 O O . GLY A 1 88 ? -9.605 9.705 3.923 1.00 92.69 88 GLY A O 1
ATOM 699 N N . PRO A 1 89 ? -11.383 11.038 3.683 1.00 95.38 89 PRO A N 1
ATOM 700 C CA . PRO A 1 89 ? -12.069 10.524 4.871 1.00 95.38 89 PRO A CA 1
ATOM 701 C C . PRO A 1 89 ? -12.678 9.125 4.656 1.00 95.38 89 PRO A C 1
ATOM 703 O O . PRO A 1 89 ? -12.897 8.391 5.620 1.00 95.38 89 PRO A O 1
ATOM 706 N N . ALA A 1 90 ? -12.927 8.731 3.402 1.00 97.38 90 ALA A N 1
ATOM 707 C CA . ALA A 1 90 ? -13.603 7.479 3.064 1.00 97.38 90 ALA A CA 1
ATOM 708 C C . ALA A 1 90 ? -12.846 6.235 3.562 1.00 97.38 90 ALA A C 1
ATOM 710 O O . ALA A 1 90 ? -13.462 5.341 4.134 1.00 97.38 90 ALA A O 1
ATOM 711 N N . ILE A 1 91 ? -11.512 6.208 3.447 1.00 97.12 91 ILE A N 1
ATOM 712 C CA . ILE A 1 91 ? -10.705 5.073 3.925 1.00 97.12 91 ILE A CA 1
ATOM 713 C C . ILE A 1 91 ? -10.815 4.877 5.441 1.00 97.12 91 ILE A C 1
ATOM 715 O O . ILE A 1 91 ? -10.865 3.750 5.916 1.00 97.12 91 ILE A O 1
ATOM 719 N N . ARG A 1 92 ? -10.921 5.963 6.216 1.00 96.62 92 ARG A N 1
ATOM 720 C CA . ARG A 1 92 ? -11.051 5.895 7.681 1.00 96.62 92 ARG A CA 1
ATOM 721 C C . ARG A 1 92 ? -12.374 5.270 8.083 1.00 96.62 92 ARG A C 1
ATOM 723 O O . ARG A 1 92 ? -12.415 4.454 8.997 1.00 96.62 92 ARG A O 1
ATOM 730 N N . SER A 1 93 ? -13.439 5.659 7.387 1.00 96.25 93 SER A N 1
ATOM 731 C CA . SER A 1 93 ? -14.777 5.111 7.607 1.00 96.25 93 SER A CA 1
ATOM 732 C C . SER A 1 93 ? -14.807 3.624 7.258 1.00 96.25 93 SER A C 1
ATOM 734 O O . SER A 1 93 ? -15.263 2.822 8.065 1.00 96.25 93 SER A O 1
ATOM 736 N N . LEU A 1 94 ? -14.221 3.258 6.113 1.00 96.00 94 LEU A N 1
ATOM 737 C CA . LEU A 1 94 ? -14.122 1.872 5.665 1.00 96.00 94 LEU A CA 1
ATOM 738 C C . LEU A 1 94 ? -13.344 0.994 6.658 1.00 96.00 94 LEU A C 1
ATOM 740 O O . LEU A 1 94 ? -13.837 -0.057 7.054 1.00 96.00 94 LEU A O 1
ATOM 744 N N . LEU A 1 95 ? -12.162 1.432 7.107 1.00 96.06 95 LEU A N 1
ATOM 745 C CA . LEU A 1 95 ? -11.357 0.679 8.075 1.00 96.06 95 LEU A CA 1
ATOM 746 C C . LEU A 1 95 ? -12.073 0.526 9.422 1.00 96.06 95 LEU A C 1
ATOM 748 O O . LEU A 1 95 ? -12.123 -0.576 9.958 1.00 96.06 95 LEU A O 1
ATOM 752 N N . ARG A 1 96 ? -12.679 1.596 9.955 1.00 95.38 96 ARG A N 1
ATOM 753 C CA . ARG A 1 96 ? -13.439 1.525 11.218 1.00 95.38 96 ARG A CA 1
ATOM 754 C C . ARG A 1 96 ? -14.620 0.563 11.127 1.00 95.38 96 ARG A C 1
ATOM 756 O O . ARG A 1 96 ? -14.843 -0.185 12.069 1.00 95.38 96 ARG A O 1
ATOM 763 N N . GLN A 1 97 ? -15.333 0.555 10.001 1.00 94.25 97 GLN A N 1
ATOM 764 C CA . GLN A 1 97 ? -16.438 -0.374 9.776 1.00 94.25 97 GLN A CA 1
ATOM 765 C C . GLN A 1 97 ? -15.969 -1.834 9.809 1.00 94.25 97 GLN A C 1
ATOM 767 O O . GLN A 1 97 ? -16.627 -2.662 10.428 1.00 94.25 97 GLN A O 1
ATOM 772 N N . GLN A 1 98 ? -14.835 -2.154 9.174 1.00 93.62 98 GLN A N 1
ATOM 773 C CA . GLN A 1 98 ? -14.304 -3.522 9.198 1.00 93.62 98 GLN A CA 1
ATOM 774 C C . GLN A 1 98 ? -13.831 -3.931 10.595 1.00 93.62 98 GLN A C 1
ATOM 776 O O . GLN A 1 98 ? -14.084 -5.050 11.023 1.00 93.62 98 GLN A O 1
ATOM 781 N N . LEU A 1 99 ? -13.195 -3.016 11.329 1.00 91.56 99 LEU A N 1
ATOM 782 C CA . LEU A 1 99 ? -12.665 -3.293 12.666 1.00 91.56 99 LEU A CA 1
ATOM 783 C C . LEU A 1 99 ? -13.755 -3.473 13.730 1.00 91.56 99 LEU A C 1
ATOM 785 O O . LEU A 1 99 ? -13.544 -4.203 14.690 1.00 91.56 99 LEU A O 1
ATOM 789 N N . GLN A 1 100 ? -14.919 -2.843 13.561 1.00 86.69 100 GLN A N 1
ATOM 790 C CA . GLN A 1 100 ? -16.080 -3.060 14.432 1.00 86.69 100 GLN A CA 1
ATOM 791 C C . GLN A 1 100 ? -16.721 -4.442 14.249 1.00 86.69 100 GLN A C 1
ATOM 793 O O . GLN A 1 100 ? -17.425 -4.896 15.140 1.00 86.69 100 GLN A O 1
ATOM 798 N N . GLY A 1 101 ? -16.498 -5.108 13.112 1.00 73.88 101 GLY A N 1
ATOM 799 C CA . GLY A 1 101 ? -17.061 -6.428 12.819 1.00 73.88 101 GLY A CA 1
ATOM 800 C C . GLY A 1 101 ? -16.240 -7.611 13.339 1.00 73.88 101 GLY A C 1
ATOM 801 O O . GLY A 1 101 ? -16.568 -8.742 12.997 1.00 73.88 101 GLY A O 1
ATOM 802 N N . LEU A 1 102 ? -15.172 -7.363 14.105 1.00 65.31 102 LEU A N 1
ATOM 803 C CA . LEU A 1 102 ? -14.224 -8.375 14.596 1.00 65.31 102 LEU A CA 1
ATOM 804 C C . LEU A 1 102 ? -14.592 -8.959 15.978 1.00 65.31 102 LEU A C 1
ATOM 806 O O . LEU A 1 102 ? -13.699 -9.364 16.722 1.00 65.31 102 LEU A O 1
ATOM 810 N N . GLU A 1 103 ? -15.879 -8.970 16.336 1.00 49.53 103 GLU A N 1
ATOM 811 C CA . GLU A 1 103 ? -16.383 -9.551 17.597 1.00 49.53 103 GLU A CA 1
ATOM 812 C C . GLU A 1 103 ? -16.424 -11.088 17.595 1.00 49.53 103 GLU A C 1
ATOM 814 O O . GLU A 1 103 ? -16.850 -11.688 16.577 1.00 49.53 103 GLU A O 1
#

Foldseek 3Di:
DPLVVVLCVVCPPAPDADAAEDADADPVVVVVVCVVVVCPPPRRHYYYDYPSVPDPVCVVLVPPDPDWDWDADPVRHTPDSRADDSNDCRNVVVVVVRSVPPD

Organism: NCBI:txid1279009

Radius of gyration: 14.46 Å; chains: 1; bounding box: 36×26×34 Å

Sequence (103 aa):
MPASKRLQQEFSGQPVSFLYLSLDENAEQWRRAALKEGMQAEGVLSFLLLQARSSSLLQALEVRSIPRYLLYDERGRLLEAHAPGPEGPAIRSLLRQQLQGLE

Secondary structure (DSSP, 8-state):
-HHHHHHHHHTTTSS---EEEE--S-HHHHHHHHHHTTTTSTT-EEEE-TTGGG-HHHHHTT--SSS---EE-TTS-EEETTPPPTTSSHHHHHHHHHHHT--

pLDDT: mean 92.69, std 6.14, range [49.53, 97.38]